Protein AF-A0A812TAF0-F1 (afdb_monomer_lite)

Structure (mmCIF, N/CA/C/O backbone):
data_AF-A0A812TAF0-F1
#
_entry.id   AF-A0A812TAF0-F1
#
loop_
_atom_site.group_PDB
_atom_site.id
_atom_site.type_symbol
_atom_site.label_atom_id
_atom_site.label_alt_id
_atom_site.label_comp_id
_atom_site.label_asym_id
_atom_site.label_entity_id
_atom_site.label_seq_id
_atom_site.pdbx_PDB_ins_code
_atom_site.Cartn_x
_atom_site.Cartn_y
_atom_site.Cartn_z
_atom_site.occupancy
_atom_site.B_iso_or_equiv
_atom_site.auth_seq_id
_atom_site.auth_comp_id
_atom_site.auth_asym_id
_atom_site.auth_atom_id
_atom_site.pdbx_PDB_model_num
ATOM 1 N N . VAL A 1 1 ? -1.722 -10.500 -9.186 1.00 47.56 1 VAL A N 1
ATOM 2 C CA . VAL A 1 1 ? -1.434 -9.239 -9.942 1.00 47.56 1 VAL A CA 1
ATOM 3 C C . VAL A 1 1 ? -0.037 -8.690 -9.639 1.00 47.56 1 VAL A C 1
ATOM 5 O O . VAL A 1 1 ? 0.630 -8.321 -10.599 1.00 47.56 1 VAL A O 1
ATOM 8 N N . PRO A 1 2 ? 0.468 -8.683 -8.385 1.00 45.19 2 PRO A N 1
ATOM 9 C CA . PRO A 1 2 ? 1.856 -8.291 -8.101 1.00 45.19 2 PRO A CA 1
ATOM 10 C C . PRO A 1 2 ? 2.904 -9.205 -8.760 1.00 45.19 2 PRO A C 1
ATOM 12 O O . PRO A 1 2 ? 3.998 -8.746 -9.081 1.00 45.19 2 PRO A O 1
ATOM 15 N N . GLU A 1 3 ? 2.578 -10.481 -9.017 1.00 50.81 3 GLU A N 1
ATOM 16 C CA . GLU A 1 3 ? 3.552 -11.460 -9.527 1.00 50.81 3 GLU A CA 1
ATOM 17 C C . GLU A 1 3 ? 4.076 -11.122 -10.929 1.00 50.81 3 GLU A C 1
ATOM 19 O O . GLU A 1 3 ? 5.223 -11.424 -11.255 1.00 50.81 3 GLU A O 1
ATOM 24 N N . HIS A 1 4 ? 3.269 -10.446 -11.752 1.00 58.47 4 HIS A N 1
ATOM 25 C CA . HIS A 1 4 ? 3.668 -10.081 -13.111 1.00 58.47 4 HIS A CA 1
ATOM 26 C C . HIS A 1 4 ? 4.783 -9.028 -13.119 1.00 58.47 4 HIS A C 1
ATOM 28 O O . HIS A 1 4 ? 5.685 -9.122 -13.945 1.00 58.47 4 HIS A O 1
ATOM 34 N N . LEU A 1 5 ? 4.785 -8.080 -12.176 1.00 56.84 5 LEU A N 1
ATOM 35 C CA . LEU A 1 5 ? 5.847 -7.071 -12.078 1.00 56.84 5 LEU A CA 1
ATOM 36 C C . LEU A 1 5 ? 7.171 -7.689 -11.608 1.00 56.84 5 LEU A C 1
ATOM 38 O O . LEU A 1 5 ? 8.225 -7.361 -12.142 1.00 56.84 5 LEU A O 1
ATOM 42 N N . PHE A 1 6 ? 7.120 -8.646 -10.678 1.00 56.28 6 PHE A N 1
ATOM 43 C CA . PHE A 1 6 ? 8.314 -9.361 -10.217 1.00 56.28 6 PHE A CA 1
ATOM 44 C C . PHE A 1 6 ? 8.885 -10.314 -11.271 1.00 56.28 6 PHE A C 1
ATOM 46 O O . PHE A 1 6 ? 10.100 -10.465 -11.355 1.00 56.28 6 PHE A O 1
ATOM 53 N N . SER A 1 7 ? 8.044 -10.899 -12.132 1.00 64.12 7 SER A N 1
ATOM 54 C CA . SER A 1 7 ? 8.507 -11.727 -13.258 1.00 64.12 7 SER A CA 1
ATOM 55 C C . SER A 1 7 ? 9.349 -10.955 -14.283 1.00 64.12 7 SER A C 1
ATOM 57 O O . SER A 1 7 ? 10.094 -11.560 -15.060 1.00 64.12 7 SER A O 1
ATOM 59 N N . LEU A 1 8 ? 9.249 -9.622 -14.268 1.00 60.53 8 LEU A N 1
ATOM 60 C CA . LEU A 1 8 ? 10.049 -8.747 -15.111 1.00 60.53 8 LEU A CA 1
ATOM 61 C C . LEU A 1 8 ? 11.429 -8.482 -14.498 1.00 60.53 8 LEU A C 1
ATOM 63 O O . LEU A 1 8 ? 12.362 -8.311 -15.264 1.00 60.53 8 LEU A O 1
ATOM 67 N N . ILE A 1 9 ? 11.619 -8.546 -13.172 1.00 61.56 9 ILE A N 1
ATOM 68 C CA . ILE A 1 9 ? 12.909 -8.236 -12.510 1.00 61.56 9 ILE A CA 1
ATOM 69 C C . ILE A 1 9 ? 14.091 -9.040 -13.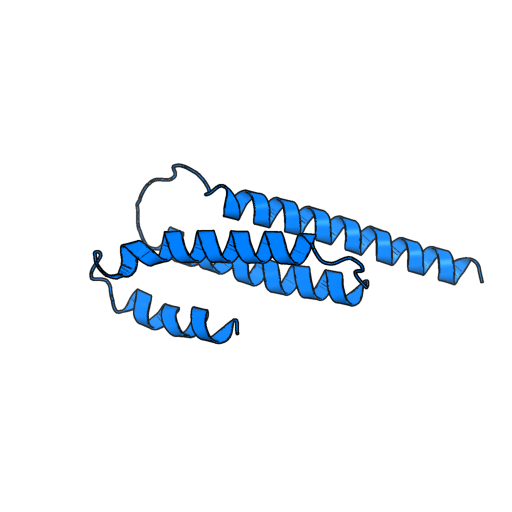088 1.00 61.56 9 ILE A C 1
ATOM 71 O O . ILE A 1 9 ? 15.066 -8.418 -13.507 1.00 61.56 9 ILE A O 1
ATOM 75 N N . PRO A 1 10 ? 14.012 -10.375 -13.254 1.00 60.69 10 PRO A N 1
ATOM 76 C CA . PRO A 1 10 ? 15.108 -11.138 -13.859 1.00 60.69 10 PRO A CA 1
ATOM 77 C C . PRO A 1 10 ? 15.334 -10.813 -15.343 1.00 60.69 10 PRO A C 1
ATOM 79 O O . PRO A 1 10 ? 16.412 -11.059 -15.881 1.00 60.69 10 PRO A O 1
ATOM 82 N N . GLN A 1 11 ? 14.308 -10.311 -16.039 1.00 58.78 11 GLN A N 1
ATOM 83 C CA . GLN A 1 11 ? 14.414 -9.869 -17.432 1.00 58.78 11 GLN A CA 1
ATOM 84 C C . GLN A 1 11 ? 15.035 -8.472 -17.522 1.00 58.78 11 GLN A C 1
ATOM 86 O O . GLN A 1 11 ? 15.783 -8.205 -18.454 1.00 58.78 11 GLN A O 1
ATOM 91 N N . LEU A 1 12 ? 14.791 -7.617 -16.527 1.00 55.97 12 LEU A N 1
ATOM 92 C CA . LEU A 1 12 ? 15.406 -6.298 -16.387 1.00 55.97 12 LEU A CA 1
ATOM 93 C C . LEU A 1 12 ? 16.904 -6.404 -16.089 1.00 55.97 12 LEU A C 1
ATOM 95 O O . LEU A 1 12 ? 17.690 -5.671 -16.677 1.00 55.97 12 LEU A O 1
ATOM 99 N N . GLU A 1 13 ? 17.308 -7.363 -15.252 1.00 55.31 13 GLU A N 1
ATOM 100 C CA . GLU A 1 13 ? 18.724 -7.645 -14.973 1.00 55.31 13 GLU A CA 1
ATOM 101 C C . GLU A 1 13 ? 19.474 -8.179 -16.205 1.00 55.31 13 GLU A C 1
ATOM 103 O O . GLU A 1 13 ? 20.648 -7.876 -16.400 1.00 55.31 13 GLU A O 1
ATOM 108 N N . LYS A 1 14 ? 18.802 -8.971 -17.055 1.00 57.25 14 LYS A N 1
ATOM 109 C CA . LYS A 1 14 ? 19.392 -9.546 -18.278 1.00 57.25 14 LYS A CA 1
ATOM 110 C C . LYS A 1 14 ? 19.402 -8.580 -19.460 1.00 57.25 14 LYS A C 1
ATOM 112 O O . LYS A 1 14 ? 20.300 -8.652 -20.294 1.00 57.25 14 LYS A O 1
ATOM 117 N N . SER A 1 15 ? 18.406 -7.702 -19.550 1.00 52.03 15 SER A N 1
ATOM 118 C CA . SER A 1 15 ? 18.230 -6.755 -20.651 1.00 52.03 15 SER A CA 1
ATOM 119 C C . SER A 1 15 ? 18.912 -5.429 -20.316 1.00 52.03 15 SER A C 1
ATOM 121 O O . SER A 1 15 ? 18.288 -4.377 -20.252 1.00 52.03 15 SER A O 1
ATOM 123 N N . GLN A 1 16 ? 20.228 -5.482 -20.109 1.00 53.47 16 GLN A N 1
ATOM 124 C CA . GLN A 1 16 ? 21.087 -4.320 -19.854 1.00 53.47 16 GLN A CA 1
ATOM 125 C C . GLN A 1 16 ? 21.289 -3.438 -21.111 1.00 53.47 16 GLN A C 1
ATOM 127 O O . GLN A 1 16 ? 22.169 -2.581 -21.151 1.00 53.47 16 GLN A O 1
ATOM 132 N N . GLU A 1 17 ? 20.481 -3.637 -22.158 1.00 55.12 17 GLU A N 1
ATOM 133 C CA . GLU A 1 17 ? 20.382 -2.728 -23.297 1.00 55.12 17 GLU A CA 1
ATOM 134 C C . GLU A 1 17 ? 19.518 -1.525 -22.896 1.00 55.12 17 GLU A C 1
ATOM 136 O O . GLU A 1 17 ? 18.287 -1.514 -22.972 1.00 55.12 17 GLU A O 1
ATOM 141 N N . SER A 1 18 ? 20.217 -0.490 -22.444 1.00 55.47 18 SER A N 1
ATOM 142 C CA . SER A 1 18 ? 19.766 0.750 -21.802 1.00 55.47 18 SER A CA 1
ATOM 143 C C . SER A 1 18 ? 18.705 1.583 -22.544 1.00 55.47 18 SER A C 1
ATOM 145 O O . SER A 1 18 ? 18.181 2.542 -21.980 1.00 55.47 18 SER A O 1
ATOM 147 N N . SER A 1 19 ? 18.325 1.223 -23.772 1.00 57.56 19 SER A N 1
ATOM 148 C CA . SER A 1 19 ? 17.228 1.863 -24.516 1.00 57.56 19 SER A CA 1
ATOM 149 C C . SER A 1 19 ? 15.878 1.159 -24.341 1.00 57.56 19 SER A C 1
ATOM 151 O O . SER A 1 19 ? 14.841 1.815 -24.408 1.00 57.56 19 SER A O 1
ATOM 153 N N . GLN A 1 20 ? 15.857 -0.155 -24.086 1.00 58.09 20 GLN A N 1
ATOM 154 C CA . GLN A 1 20 ? 14.607 -0.927 -24.036 1.00 58.09 20 GLN A CA 1
ATOM 155 C C . GLN A 1 20 ? 13.831 -0.757 -22.728 1.00 58.09 20 GLN A C 1
ATOM 157 O O . GLN A 1 20 ? 12.646 -1.069 -22.695 1.00 58.09 20 GLN A O 1
ATOM 162 N N . LEU A 1 21 ? 14.463 -0.245 -21.669 1.00 62.72 21 LEU A N 1
ATOM 163 C CA . LEU A 1 21 ? 13.873 -0.141 -20.328 1.00 62.72 21 LEU A CA 1
ATOM 164 C C . LEU A 1 21 ? 13.602 1.301 -19.879 1.00 62.72 21 LEU A C 1
ATOM 166 O O . LEU A 1 21 ? 13.182 1.524 -18.746 1.00 62.72 21 LEU A O 1
ATOM 170 N N . GLN A 1 22 ? 13.769 2.284 -20.770 1.00 67.25 22 GLN A N 1
ATOM 171 C CA . GLN A 1 22 ? 13.521 3.700 -20.458 1.00 67.25 22 GLN A CA 1
ATOM 172 C C . GLN A 1 22 ? 12.059 3.998 -20.087 1.00 67.25 22 GLN A C 1
ATOM 174 O O . GLN A 1 22 ? 11.784 4.974 -19.396 1.00 67.25 22 GLN A O 1
ATOM 179 N N . TRP A 1 23 ? 11.115 3.153 -20.514 1.00 70.75 23 TRP A N 1
ATOM 180 C CA . TRP A 1 23 ? 9.694 3.289 -20.180 1.00 70.75 23 TRP A CA 1
ATOM 181 C C . TRP A 1 23 ? 9.356 2.814 -18.761 1.00 70.75 23 TRP A C 1
ATOM 183 O O . TRP A 1 23 ? 8.325 3.207 -18.215 1.00 70.75 23 TRP A O 1
ATOM 193 N N . LEU A 1 24 ? 10.195 1.965 -18.159 1.00 72.56 24 LEU A N 1
ATOM 194 C CA . LEU A 1 24 ? 9.872 1.287 -16.907 1.00 72.56 24 LEU A CA 1
ATOM 195 C C . LEU A 1 24 ? 9.692 2.255 -15.726 1.00 72.56 24 LEU A C 1
ATOM 197 O O . LEU A 1 24 ? 8.686 2.113 -15.027 1.00 72.56 24 LEU A O 1
ATOM 201 N N . PRO A 1 25 ? 10.568 3.257 -15.503 1.00 72.88 25 PRO A N 1
ATOM 202 C CA . PRO A 1 25 ? 10.362 4.228 -14.429 1.00 72.88 25 PRO A CA 1
ATOM 203 C C . PRO A 1 25 ? 9.027 4.972 -14.556 1.00 72.88 25 PRO A C 1
ATOM 205 O O . PRO A 1 25 ? 8.303 5.102 -13.572 1.00 72.88 25 PRO A O 1
ATOM 208 N N . ALA A 1 26 ? 8.655 5.379 -15.775 1.00 74.62 26 ALA A N 1
ATOM 209 C CA . ALA A 1 26 ? 7.400 6.082 -16.036 1.00 74.62 26 ALA A CA 1
ATOM 210 C C . ALA A 1 26 ? 6.167 5.193 -15.793 1.00 74.62 26 ALA A C 1
ATOM 212 O O . ALA A 1 26 ? 5.170 5.645 -15.230 1.00 74.62 26 ALA A O 1
ATOM 213 N N . VAL A 1 27 ? 6.231 3.910 -16.171 1.00 78.06 27 VAL A N 1
ATOM 214 C CA . VAL A 1 27 ? 5.145 2.950 -15.909 1.00 78.06 27 VAL A CA 1
ATOM 215 C C . VAL A 1 27 ? 5.003 2.656 -14.418 1.00 78.06 27 VAL A C 1
ATOM 217 O O . VAL A 1 27 ? 3.879 2.559 -13.926 1.00 78.06 27 VAL A O 1
ATOM 220 N N . LEU A 1 28 ? 6.110 2.548 -13.683 1.00 76.50 28 LEU A N 1
ATOM 221 C CA . LEU A 1 28 ? 6.072 2.355 -12.233 1.00 76.50 28 LEU A CA 1
ATOM 222 C C . LEU A 1 28 ? 5.520 3.581 -11.509 1.00 76.50 28 LEU A C 1
ATOM 224 O O . LEU A 1 28 ? 4.709 3.424 -10.600 1.00 76.50 28 LEU A O 1
ATOM 228 N N . GLU A 1 29 ? 5.896 4.786 -11.935 1.00 77.31 29 GLU A N 1
ATOM 229 C CA . GLU A 1 29 ? 5.343 6.031 -11.399 1.00 77.31 29 GLU A CA 1
ATOM 230 C C . GLU A 1 29 ? 3.825 6.111 -11.622 1.00 77.31 29 GLU A C 1
ATOM 232 O O . GLU A 1 29 ? 3.073 6.326 -10.668 1.00 77.31 29 GLU A O 1
ATOM 237 N N . ALA A 1 30 ? 3.357 5.825 -12.841 1.00 80.50 30 ALA A N 1
ATOM 238 C CA . ALA A 1 30 ? 1.930 5.770 -13.150 1.00 80.50 30 ALA A CA 1
ATOM 239 C C . ALA A 1 30 ? 1.197 4.682 -12.344 1.00 80.50 30 ALA A C 1
ATOM 241 O O . ALA A 1 30 ? 0.092 4.911 -11.850 1.00 80.50 30 ALA A O 1
ATOM 242 N N . ALA A 1 31 ? 1.804 3.504 -12.169 1.00 81.44 31 ALA A N 1
ATOM 243 C CA . ALA A 1 31 ? 1.230 2.429 -11.365 1.00 81.44 31 ALA A CA 1
ATOM 244 C C . ALA A 1 31 ? 1.078 2.845 -9.894 1.00 81.44 31 ALA A C 1
ATOM 246 O O . ALA A 1 31 ? 0.019 2.626 -9.305 1.00 81.44 31 ALA A O 1
ATOM 247 N N . VAL A 1 32 ? 2.096 3.492 -9.317 1.00 83.31 32 VAL A N 1
ATOM 248 C CA . VAL A 1 32 ? 2.039 4.029 -7.950 1.00 83.31 32 VAL A CA 1
ATOM 249 C C . VAL A 1 32 ? 0.936 5.077 -7.826 1.00 83.31 32 VAL A C 1
ATOM 251 O O . VAL A 1 32 ? 0.143 5.010 -6.889 1.00 83.31 32 VAL A O 1
ATOM 254 N N . GLU A 1 33 ? 0.820 6.002 -8.778 1.00 83.62 33 GLU A N 1
ATOM 255 C CA . 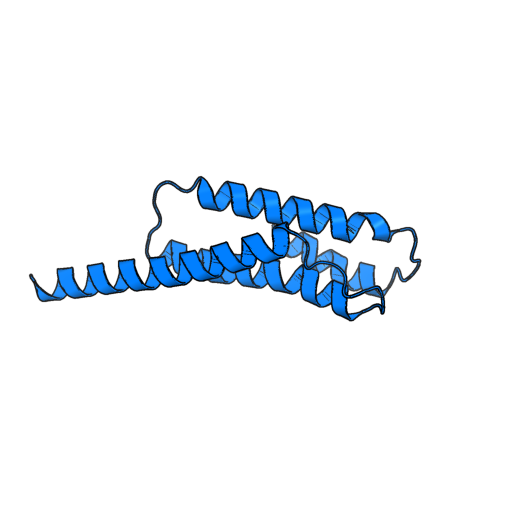GLU A 1 33 ? -0.221 7.032 -8.745 1.00 83.62 33 GLU A CA 1
ATOM 256 C C . GLU A 1 33 ? -1.637 6.440 -8.822 1.00 83.62 33 GLU A C 1
ATOM 258 O O . GLU A 1 33 ? -2.514 6.824 -8.041 1.00 83.62 33 GLU A O 1
ATOM 263 N N . VAL A 1 34 ? -1.856 5.454 -9.698 1.00 86.25 34 VAL A N 1
ATOM 264 C CA . VAL A 1 34 ? -3.133 4.730 -9.789 1.00 86.25 34 VAL A CA 1
ATOM 265 C C . VAL A 1 34 ? -3.449 4.022 -8.475 1.00 86.25 34 VAL A C 1
ATOM 267 O O . VAL A 1 34 ? -4.583 4.095 -8.000 1.00 86.25 34 VAL A O 1
ATOM 270 N N . VAL A 1 35 ? -2.469 3.355 -7.865 1.00 85.56 35 VAL A N 1
ATOM 271 C CA . VAL A 1 35 ? -2.667 2.656 -6.591 1.00 85.56 35 VAL A CA 1
ATOM 272 C C . VAL A 1 35 ? -3.018 3.642 -5.475 1.00 85.56 35 VAL A C 1
ATOM 274 O O . VAL A 1 35 ? -4.012 3.427 -4.782 1.00 85.56 35 VAL A O 1
ATOM 277 N N . VAL A 1 36 ? -2.288 4.756 -5.348 1.00 85.62 36 VAL A N 1
ATOM 278 C CA . VAL A 1 36 ? -2.580 5.820 -4.369 1.00 85.62 36 VAL A CA 1
ATOM 279 C C . VAL A 1 36 ? -4.007 6.346 -4.550 1.00 85.62 36 VAL A C 1
ATOM 281 O O . VAL A 1 36 ? -4.782 6.377 -3.595 1.00 85.62 36 VAL A O 1
ATOM 284 N N . GLN A 1 37 ? -4.397 6.685 -5.782 1.00 86.62 37 GLN A N 1
ATOM 285 C CA . GLN A 1 37 ? -5.756 7.129 -6.112 1.00 86.62 37 GLN A CA 1
ATOM 286 C C . GLN A 1 37 ? -6.817 6.101 -5.698 1.00 86.62 37 GLN A C 1
ATOM 288 O O . GLN A 1 37 ? -7.852 6.464 -5.140 1.00 86.62 37 GLN A O 1
ATOM 293 N N . LYS A 1 38 ? -6.572 4.811 -5.953 1.00 88.25 38 LYS A N 1
ATOM 294 C CA . LYS A 1 38 ? -7.511 3.736 -5.608 1.00 88.25 38 LYS A CA 1
ATOM 295 C C . LYS A 1 38 ? -7.637 3.535 -4.105 1.00 88.25 38 LYS A C 1
ATOM 297 O O . LYS A 1 38 ? -8.756 3.348 -3.635 1.00 88.25 38 LYS A O 1
ATOM 302 N N . VAL A 1 39 ? -6.540 3.623 -3.357 1.00 87.62 39 VAL A N 1
ATOM 303 C CA . VAL A 1 39 ? -6.566 3.517 -1.892 1.00 87.62 39 VAL A CA 1
ATOM 304 C C . VAL A 1 39 ? -7.368 4.665 -1.279 1.00 87.62 39 VAL A C 1
ATOM 306 O O . VAL A 1 39 ? -8.222 4.426 -0.431 1.00 87.62 39 VAL A O 1
ATOM 309 N N . LEU A 1 40 ? -7.175 5.897 -1.760 1.00 85.12 40 LEU A N 1
ATOM 310 C CA . LEU A 1 40 ? -7.922 7.068 -1.282 1.00 85.12 40 LEU A CA 1
ATOM 311 C C . LEU A 1 40 ? -9.433 6.987 -1.566 1.00 85.12 40 LEU A C 1
ATOM 313 O O . LEU A 1 40 ? -10.227 7.630 -0.885 1.00 85.12 40 LEU A O 1
ATOM 317 N N . GLN A 1 41 ? -9.851 6.190 -2.553 1.00 89.94 41 GLN A N 1
ATOM 318 C CA . GLN A 1 41 ? -11.266 5.957 -2.867 1.00 89.94 41 GLN A CA 1
ATOM 319 C C . GLN A 1 41 ? -11.930 4.908 -1.957 1.00 89.94 41 GLN A C 1
ATOM 321 O O . GLN A 1 41 ? -13.149 4.713 -2.035 1.00 89.94 41 GLN A O 1
ATOM 326 N N . ILE A 1 42 ? -11.173 4.227 -1.088 1.00 88.44 42 ILE A N 1
ATOM 327 C CA . ILE A 1 42 ? -11.723 3.229 -0.169 1.00 88.44 42 ILE A CA 1
ATOM 328 C C . ILE A 1 42 ? -12.528 3.938 0.926 1.00 88.44 42 ILE A C 1
ATOM 330 O O . ILE A 1 4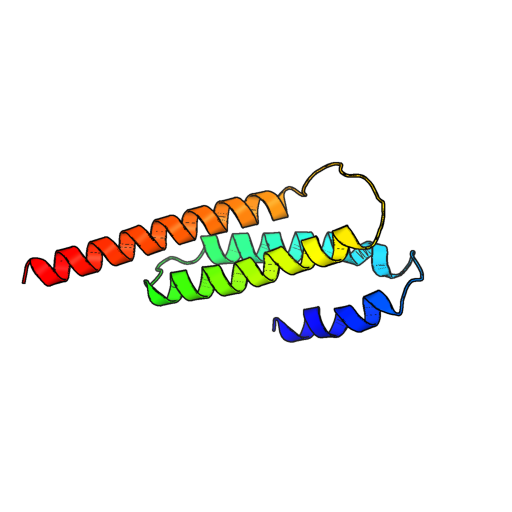2 ? -11.988 4.590 1.813 1.00 88.44 42 ILE A O 1
ATOM 334 N N . LYS A 1 43 ? -13.855 3.780 0.883 1.00 85.44 43 LYS A N 1
ATOM 335 C CA . LYS A 1 43 ? -14.779 4.470 1.801 1.00 85.44 43 LYS A CA 1
ATOM 336 C C . LYS A 1 43 ? -14.750 3.944 3.233 1.00 85.44 43 LYS A C 1
ATOM 338 O O . LYS A 1 43 ? -15.083 4.679 4.157 1.00 85.44 43 LYS A O 1
ATOM 343 N N . GLN A 1 44 ? -14.443 2.663 3.415 1.00 85.00 44 GLN A N 1
ATOM 344 C CA . GLN A 1 44 ? -14.403 2.023 4.725 1.00 85.00 44 GLN A CA 1
ATOM 345 C C . GLN A 1 44 ? -13.251 1.036 4.784 1.00 85.00 44 GLN A C 1
ATOM 347 O O . GLN A 1 44 ? -13.103 0.183 3.911 1.00 85.00 44 GLN A O 1
ATOM 352 N N . LEU A 1 45 ? -12.468 1.151 5.849 1.00 84.31 45 LEU A N 1
ATOM 353 C CA . LEU A 1 45 ? -11.294 0.337 6.096 1.00 84.31 45 LEU A CA 1
ATOM 354 C C . LEU A 1 45 ? -11.450 -0.375 7.432 1.00 84.31 45 LEU A C 1
ATOM 356 O O . LEU A 1 45 ? -11.638 0.251 8.475 1.00 84.31 45 LEU A O 1
ATOM 360 N N . THR A 1 46 ? -11.404 -1.704 7.389 1.00 86.12 46 THR A N 1
ATOM 361 C CA . THR A 1 46 ? -11.324 -2.513 8.604 1.00 86.12 46 THR A CA 1
ATOM 362 C C . THR A 1 46 ? -9.886 -2.492 9.128 1.00 86.12 46 THR A C 1
ATOM 364 O O . THR A 1 46 ? -8.963 -2.308 8.335 1.00 86.12 46 THR A O 1
ATOM 367 N N . PRO A 1 47 ? -9.651 -2.740 10.429 1.00 82.38 47 PRO A N 1
ATOM 368 C CA . PRO A 1 47 ? -8.291 -2.792 10.971 1.00 82.38 47 PRO A CA 1
ATOM 369 C C . PRO A 1 47 ? -7.390 -3.789 10.227 1.00 82.38 47 PRO A C 1
ATOM 371 O O . PRO A 1 47 ? -6.264 -3.463 9.876 1.00 82.38 47 PRO A O 1
ATOM 374 N N . ALA A 1 48 ? -7.919 -4.975 9.905 1.00 84.81 48 ALA A N 1
ATOM 375 C CA . ALA A 1 48 ? -7.201 -5.976 9.117 1.00 84.81 48 ALA A CA 1
ATOM 376 C C . ALA A 1 48 ? -6.931 -5.504 7.676 1.00 84.81 48 ALA A C 1
ATOM 378 O O . ALA A 1 48 ? -5.855 -5.751 7.141 1.00 84.81 48 ALA A O 1
ATOM 379 N N . GLY A 1 49 ? -7.881 -4.787 7.064 1.00 87.19 49 GLY A N 1
ATOM 380 C CA . GLY A 1 49 ? -7.712 -4.210 5.731 1.00 87.19 49 GLY A CA 1
ATOM 381 C C . GLY A 1 49 ? -6.629 -3.132 5.677 1.00 87.19 49 GLY A C 1
ATOM 382 O O . GLY A 1 49 ? -5.881 -3.083 4.708 1.00 87.19 49 GLY A O 1
ATOM 383 N N . VAL A 1 50 ? -6.498 -2.313 6.727 1.00 87.88 50 VAL A N 1
ATOM 384 C CA . VAL A 1 50 ? -5.411 -1.325 6.836 1.00 87.88 50 VAL A CA 1
ATOM 385 C C . VAL A 1 50 ? -4.053 -2.017 6.912 1.00 87.88 50 VAL A C 1
ATOM 387 O O . VAL A 1 50 ? -3.158 -1.663 6.154 1.00 87.88 50 VAL A O 1
ATOM 390 N N . VAL A 1 51 ? -3.914 -3.036 7.767 1.00 86.56 51 VAL A N 1
ATOM 391 C CA . VAL A 1 51 ? -2.658 -3.795 7.896 1.00 86.56 51 VAL A CA 1
ATOM 392 C C . VAL A 1 51 ? -2.264 -4.433 6.563 1.00 86.56 51 VAL A C 1
ATOM 394 O O . VAL A 1 51 ? -1.114 -4.309 6.148 1.00 86.56 51 VAL A O 1
ATOM 397 N N . GLN A 1 52 ? -3.214 -5.063 5.867 1.00 86.75 52 GLN A N 1
ATOM 398 C CA . GLN A 1 52 ? -2.949 -5.673 4.564 1.00 86.75 52 GLN A CA 1
ATOM 399 C C . GLN A 1 52 ? -2.519 -4.631 3.522 1.00 86.75 52 GLN A C 1
ATOM 401 O O . GLN A 1 52 ? -1.545 -4.851 2.811 1.00 86.75 52 GLN A O 1
ATOM 406 N N . LEU A 1 53 ? -3.188 -3.474 3.471 1.00 88.31 53 LEU A N 1
ATOM 40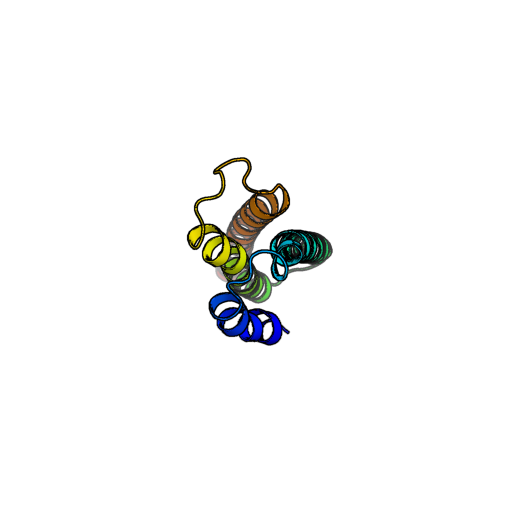7 C CA . LEU A 1 53 ? -2.804 -2.390 2.564 1.00 88.31 53 LEU A CA 1
ATOM 408 C C . LEU A 1 53 ? -1.413 -1.837 2.871 1.00 88.31 53 LEU A C 1
ATOM 410 O O . LEU A 1 53 ? -0.668 -1.576 1.934 1.00 88.31 53 LEU A O 1
ATOM 414 N N . CYS A 1 54 ? -1.033 -1.685 4.143 1.00 86.94 54 CYS A N 1
ATOM 415 C CA . CYS A 1 54 ? 0.327 -1.272 4.495 1.00 86.94 54 CYS A CA 1
ATOM 416 C C . CYS A 1 54 ? 1.369 -2.257 3.949 1.00 86.94 54 CYS A C 1
ATOM 418 O O . CYS A 1 54 ? 2.362 -1.833 3.364 1.00 86.94 54 CYS A O 1
ATOM 420 N N . VAL A 1 55 ? 1.124 -3.566 4.083 1.00 86.19 55 VAL A N 1
ATOM 421 C CA . VAL A 1 55 ? 2.016 -4.602 3.541 1.00 86.19 55 VAL A CA 1
ATOM 422 C C . VAL A 1 55 ? 2.099 -4.500 2.018 1.00 86.19 55 VAL A C 1
ATOM 424 O O . VAL A 1 55 ? 3.197 -4.397 1.472 1.00 86.19 55 VAL A O 1
ATOM 427 N N . ASP A 1 56 ? 0.955 -4.474 1.332 1.00 86.06 56 ASP A N 1
ATOM 428 C CA . ASP A 1 56 ? 0.892 -4.442 -0.133 1.00 86.06 56 ASP A CA 1
ATOM 429 C C . ASP A 1 56 ? 1.568 -3.180 -0.714 1.00 86.06 56 ASP A C 1
ATOM 431 O O . ASP A 1 56 ? 2.281 -3.247 -1.719 1.00 86.06 56 ASP A O 1
ATOM 435 N N . LEU A 1 57 ? 1.390 -2.027 -0.063 1.00 87.25 57 LEU A N 1
ATOM 436 C CA . LEU A 1 57 ? 1.980 -0.753 -0.477 1.00 87.25 57 LEU A CA 1
ATOM 437 C C . LEU A 1 57 ? 3.477 -0.652 -0.143 1.00 87.25 57 LEU A C 1
ATOM 439 O O . LEU A 1 57 ? 4.225 -0.060 -0.924 1.00 87.25 57 LEU A O 1
ATOM 443 N N . ASP A 1 58 ? 3.950 -1.258 0.952 1.00 84.31 58 ASP A N 1
ATOM 444 C CA . ASP A 1 58 ? 5.388 -1.331 1.254 1.00 84.31 58 ASP A CA 1
ATOM 445 C C . ASP A 1 58 ? 6.127 -2.231 0.249 1.00 84.31 58 ASP A C 1
ATOM 447 O O . ASP A 1 58 ? 7.252 -1.925 -0.152 1.00 84.31 58 ASP A O 1
ATOM 451 N N . TYR A 1 59 ? 5.481 -3.290 -0.252 1.00 80.56 59 TYR A N 1
ATOM 452 C CA . TYR A 1 59 ? 6.012 -4.059 -1.382 1.00 80.56 59 TYR A CA 1
ATOM 453 C C . TYR A 1 59 ? 6.130 -3.213 -2.651 1.00 80.56 59 TYR A C 1
ATOM 455 O O . TYR A 1 59 ? 7.157 -3.273 -3.328 1.00 80.56 59 TYR A O 1
ATOM 463 N N . LEU A 1 60 ? 5.120 -2.395 -2.959 1.00 79.50 60 LEU A N 1
ATOM 464 C CA . LEU A 1 60 ? 5.157 -1.504 -4.120 1.00 79.50 60 LEU A CA 1
ATOM 465 C C . LEU A 1 60 ? 6.268 -0.452 -3.996 1.00 79.50 60 LEU A C 1
ATOM 467 O O . LEU A 1 60 ? 6.916 -0.144 -4.991 1.00 79.50 60 LEU A O 1
ATOM 471 N N . ARG A 1 61 ? 6.532 0.056 -2.785 1.00 80.88 61 ARG A N 1
ATOM 472 C CA . ARG A 1 61 ? 7.613 1.017 -2.509 1.00 80.88 61 ARG A CA 1
ATOM 473 C C . ARG A 1 61 ? 9.004 0.450 -2.807 1.00 80.88 61 ARG A C 1
ATOM 475 O O . ARG A 1 61 ? 9.859 1.170 -3.316 1.00 80.88 61 ARG A O 1
ATOM 482 N N . LYS A 1 62 ? 9.224 -0.839 -2.536 1.00 75.81 62 LYS A N 1
ATOM 483 C CA . LYS A 1 62 ? 10.523 -1.504 -2.745 1.00 75.81 62 LYS A CA 1
ATOM 484 C C . LYS A 1 62 ? 10.875 -1.705 -4.218 1.00 75.81 62 LYS A C 1
ATOM 486 O O . LYS A 1 62 ? 12.053 -1.804 -4.544 1.00 75.81 62 LYS A O 1
ATOM 491 N N . VAL A 1 63 ? 9.885 -1.761 -5.112 1.00 73.12 63 VAL A N 1
ATOM 492 C CA . VAL A 1 63 ? 10.117 -2.012 -6.546 1.00 73.12 63 VAL A CA 1
ATOM 493 C C . VAL A 1 63 ? 10.876 -0.849 -7.216 1.00 73.12 63 VAL A C 1
ATOM 495 O O . VAL A 1 63 ? 11.917 -1.110 -7.819 1.00 73.12 63 VAL A O 1
ATOM 498 N N . PRO A 1 64 ? 10.458 0.427 -7.082 1.00 66.88 64 PRO A N 1
ATOM 499 C CA . PRO A 1 64 ? 11.244 1.567 -7.556 1.00 66.88 64 PRO A CA 1
ATOM 500 C C . PRO A 1 64 ? 12.616 1.690 -6.880 1.00 66.88 64 PRO A C 1
ATOM 502 O O . PRO A 1 64 ? 13.591 2.014 -7.553 1.00 66.88 64 PRO A O 1
ATOM 505 N N . GLU A 1 65 ? 12.710 1.413 -5.572 1.00 67.12 65 GLU A N 1
ATOM 506 C CA . GLU A 1 65 ? 13.975 1.476 -4.821 1.00 67.12 65 GLU A CA 1
ATOM 507 C C . GLU A 1 65 ? 15.001 0.454 -5.348 1.00 67.12 65 GLU A C 1
ATOM 509 O O . GLU A 1 65 ? 16.161 0.800 -5.563 1.00 67.12 65 GLU A O 1
ATOM 514 N N . ALA A 1 66 ? 14.575 -0.781 -5.638 1.00 65.12 66 ALA A N 1
ATOM 515 C CA . ALA A 1 66 ? 15.439 -1.823 -6.199 1.00 65.12 66 ALA A CA 1
ATOM 516 C C . ALA A 1 66 ? 15.954 -1.481 -7.609 1.00 65.12 66 ALA A C 1
ATOM 518 O O . ALA A 1 66 ? 17.080 -1.829 -7.965 1.0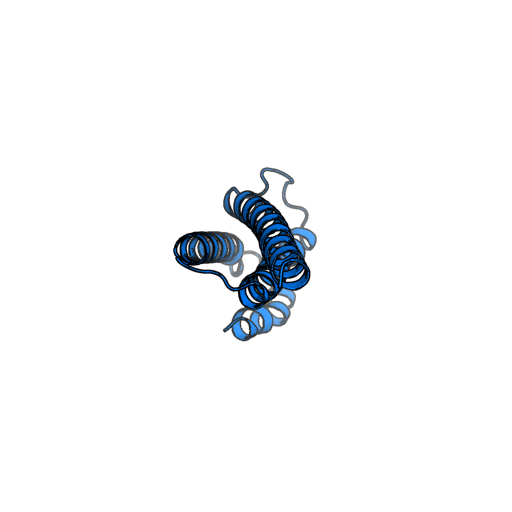0 65.12 66 ALA A O 1
ATOM 519 N N . LEU A 1 67 ? 15.148 -0.771 -8.401 1.00 62.50 67 LEU A N 1
ATOM 520 C CA . LEU A 1 67 ? 15.506 -0.369 -9.762 1.00 62.50 67 LEU A CA 1
ATOM 521 C C . LEU A 1 67 ? 16.392 0.884 -9.794 1.00 62.50 67 LEU A C 1
ATOM 523 O O . LEU A 1 67 ? 17.262 0.986 -10.655 1.00 62.50 67 LEU A O 1
ATOM 527 N N . GLY A 1 68 ? 16.223 1.805 -8.840 1.00 55.94 68 GLY A N 1
ATOM 528 C CA . GLY A 1 68 ? 17.057 3.004 -8.703 1.00 55.94 68 GLY A CA 1
ATOM 529 C C . GLY A 1 68 ? 18.466 2.738 -8.163 1.00 55.94 68 GLY A C 1
ATOM 530 O O . GLY A 1 68 ? 19.357 3.555 -8.363 1.00 55.94 68 GLY A O 1
ATOM 531 N N . ASN A 1 69 ? 18.698 1.594 -7.513 1.00 50.06 69 ASN A N 1
ATOM 532 C CA . ASN A 1 69 ? 19.993 1.262 -6.908 1.00 50.06 69 ASN A CA 1
ATOM 533 C C . ASN A 1 69 ? 20.969 0.534 -7.863 1.00 50.06 69 ASN A C 1
ATOM 535 O O . ASN A 1 69 ? 22.096 0.251 -7.466 1.00 50.06 69 ASN A O 1
ATOM 539 N N . SER A 1 70 ? 20.554 0.218 -9.101 1.00 46.47 70 SER A N 1
ATOM 540 C CA . SER A 1 70 ? 21.368 -0.520 -10.094 1.00 46.47 70 SER A CA 1
ATOM 541 C C . SER A 1 70 ? 22.039 0.351 -11.165 1.00 46.47 70 SER A C 1
ATOM 543 O O . SER A 1 70 ? 22.733 -0.174 -12.034 1.00 46.47 70 SER A O 1
ATOM 545 N N . GLY A 1 71 ? 21.883 1.673 -11.121 1.00 39.69 71 GLY A N 1
ATOM 546 C CA . GLY A 1 71 ? 22.545 2.562 -12.068 1.00 39.69 71 GLY A CA 1
ATOM 547 C C . GLY A 1 71 ? 22.767 3.935 -11.465 1.00 39.69 71 GLY A C 1
ATOM 548 O O . GLY A 1 71 ? 21.823 4.575 -11.014 1.00 39.69 71 GLY A O 1
ATOM 549 N N . GLU A 1 72 ? 24.020 4.383 -11.469 1.00 43.53 72 GLU A N 1
ATOM 550 C CA . GLU A 1 72 ? 24.409 5.770 -11.237 1.00 43.53 72 GLU A CA 1
ATOM 551 C C . GLU A 1 72 ? 23.710 6.691 -12.250 1.00 43.53 72 GLU A C 1
ATOM 553 O O . GLU A 1 72 ? 24.270 7.076 -13.272 1.00 43.53 72 GLU A O 1
ATOM 558 N N . THR A 1 73 ? 22.466 7.067 -11.980 1.00 40.19 73 THR A N 1
ATOM 559 C CA . THR A 1 73 ? 21.815 8.194 -12.641 1.00 40.19 73 THR A CA 1
ATOM 560 C C . THR A 1 73 ? 21.074 8.997 -11.595 1.00 40.19 73 THR A C 1
ATOM 562 O O . THR A 1 73 ? 19.979 8.641 -11.179 1.00 40.19 73 THR A O 1
ATOM 565 N N . SER A 1 74 ? 21.739 10.079 -11.197 1.00 38.03 74 SER A N 1
ATOM 566 C CA . SER A 1 74 ? 21.202 11.303 -10.612 1.00 38.03 74 SER A CA 1
ATOM 567 C C . SER A 1 74 ? 20.160 11.131 -9.507 1.00 38.03 74 SER A C 1
ATOM 569 O O . SER A 1 74 ? 18.974 10.910 -9.742 1.00 38.03 74 SER A O 1
ATOM 571 N N . ALA A 1 75 ? 20.615 11.371 -8.279 1.00 42.53 75 ALA A N 1
ATOM 572 C CA . ALA A 1 75 ? 19.796 11.747 -7.137 1.00 42.53 75 ALA A CA 1
ATOM 573 C C . ALA A 1 75 ? 19.095 13.104 -7.367 1.00 42.53 75 ALA A C 1
ATOM 575 O O . ALA A 1 75 ? 19.292 14.061 -6.623 1.00 42.53 75 ALA A O 1
ATOM 576 N N . GLU A 1 76 ? 18.257 13.201 -8.394 1.00 40.19 76 GLU A N 1
ATOM 577 C CA . GLU A 1 76 ? 17.422 14.362 -8.651 1.00 40.19 76 GLU A CA 1
ATOM 578 C C . GLU A 1 76 ? 15.968 13.917 -8.719 1.00 40.19 76 GLU A C 1
ATOM 580 O O . GLU A 1 76 ? 15.488 13.374 -9.708 1.00 40.19 76 GLU A O 1
ATOM 585 N N . LYS A 1 77 ? 15.281 14.214 -7.613 1.00 45.03 77 LYS A N 1
ATOM 586 C CA . LYS A 1 77 ? 13.853 14.018 -7.359 1.00 45.03 77 LYS A CA 1
ATOM 587 C C . LYS A 1 77 ? 13.451 12.556 -7.202 1.00 45.03 77 LYS A C 1
ATOM 589 O O . LYS A 1 77 ? 13.076 11.879 -8.149 1.00 45.03 77 LYS A O 1
ATOM 594 N N . SER A 1 78 ? 13.361 12.145 -5.935 1.00 48.69 78 SER A N 1
ATOM 595 C CA . SER A 1 78 ? 12.263 11.280 -5.493 1.00 48.69 78 SER A CA 1
ATOM 596 C C . SER A 1 78 ? 10.997 11.718 -6.232 1.00 48.69 78 SER A C 1
ATOM 598 O O . SER A 1 78 ? 10.484 12.812 -5.985 1.00 48.69 78 SER A O 1
ATOM 600 N N . THR A 1 79 ? 10.562 10.910 -7.192 1.00 58.69 79 THR A N 1
ATOM 601 C CA . THR A 1 79 ? 9.391 11.162 -8.028 1.00 58.69 79 THR A CA 1
ATOM 602 C C . THR A 1 79 ? 8.185 11.449 -7.135 1.00 58.69 79 THR A C 1
ATOM 604 O O . THR A 1 79 ? 8.053 10.891 -6.038 1.00 58.69 79 THR A O 1
ATOM 607 N N . GLY A 1 80 ? 7.313 12.370 -7.557 1.00 68.06 80 GLY A N 1
ATOM 608 C CA . GLY A 1 80 ? 6.201 12.843 -6.723 1.00 68.06 80 GLY A CA 1
ATOM 609 C C . GLY A 1 80 ? 5.290 11.703 -6.258 1.00 68.06 80 GLY A C 1
ATOM 610 O O . GLY A 1 80 ? 4.760 11.746 -5.149 1.00 68.06 80 GLY A O 1
ATOM 611 N N . ALA A 1 81 ? 5.166 10.644 -7.063 1.00 70.25 81 ALA A N 1
ATOM 612 C CA . ALA A 1 81 ? 4.398 9.456 -6.713 1.00 70.25 81 ALA A CA 1
ATOM 613 C C . ALA A 1 81 ? 5.021 8.641 -5.566 1.00 70.25 81 ALA A C 1
ATOM 615 O O . ALA A 1 81 ? 4.292 8.194 -4.685 1.00 70.25 81 ALA A O 1
ATOM 616 N N . ALA A 1 82 ? 6.349 8.480 -5.524 1.00 73.88 82 ALA A N 1
ATOM 617 C CA . ALA A 1 82 ? 7.025 7.739 -4.455 1.00 73.88 82 ALA A CA 1
ATOM 618 C C . ALA A 1 82 ? 6.911 8.458 -3.100 1.00 73.88 82 ALA A C 1
ATOM 620 O O . ALA A 1 82 ? 6.671 7.823 -2.072 1.00 73.88 82 ALA A O 1
ATOM 621 N N . ALA A 1 83 ? 7.008 9.792 -3.104 1.00 80.06 83 ALA A N 1
ATOM 622 C CA . ALA A 1 83 ? 6.778 10.606 -1.912 1.00 80.06 83 ALA A CA 1
ATOM 623 C C . ALA A 1 83 ? 5.322 10.499 -1.421 1.00 80.06 83 ALA A C 1
ATOM 625 O O . ALA A 1 83 ? 5.088 10.270 -0.238 1.00 80.06 83 ALA A O 1
ATOM 626 N N . ARG A 1 84 ? 4.347 10.571 -2.338 1.00 80.38 84 ARG A N 1
ATOM 627 C CA . ARG A 1 84 ? 2.920 10.382 -2.016 1.00 80.38 84 ARG A CA 1
ATOM 628 C C . ARG A 1 84 ? 2.609 8.981 -1.491 1.00 80.38 84 ARG A C 1
ATOM 630 O O . ARG A 1 84 ? 1.788 8.838 -0.593 1.00 80.38 84 ARG A O 1
ATOM 637 N N . LEU A 1 85 ? 3.258 7.946 -2.028 1.00 83.69 85 LEU A N 1
ATOM 638 C CA . LEU A 1 85 ? 3.120 6.576 -1.529 1.00 83.69 85 LEU A CA 1
ATOM 639 C C . LEU A 1 85 ? 3.632 6.452 -0.091 1.00 83.69 85 LEU A C 1
ATOM 641 O O . LEU A 1 85 ? 2.991 5.797 0.728 1.00 83.69 85 LEU A O 1
ATOM 645 N N . ARG A 1 86 ? 4.759 7.102 0.225 1.00 85.31 86 ARG A N 1
ATOM 646 C CA . ARG A 1 86 ? 5.300 7.150 1.589 1.00 85.31 86 ARG A CA 1
ATOM 647 C C . ARG A 1 86 ? 4.341 7.850 2.551 1.00 85.31 86 ARG A C 1
ATOM 649 O O . ARG A 1 86 ? 4.017 7.289 3.589 1.00 85.31 86 ARG A O 1
ATOM 656 N N . GLU A 1 87 ? 3.840 9.023 2.178 1.00 87.44 87 GLU A N 1
ATOM 657 C CA . GLU A 1 87 ? 2.863 9.771 2.980 1.00 87.44 87 GLU A CA 1
ATOM 658 C C . GLU A 1 87 ? 1.577 8.958 3.222 1.00 87.44 87 GLU A C 1
ATOM 660 O O . GLU A 1 87 ? 1.028 8.935 4.328 1.00 87.44 87 GLU A O 1
ATOM 665 N N . LEU A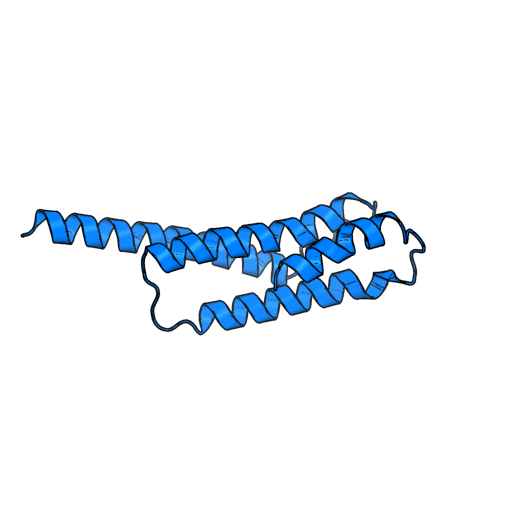 1 88 ? 1.113 8.231 2.201 1.00 87.44 88 LEU A N 1
ATOM 666 C CA . LEU A 1 88 ? -0.040 7.344 2.317 1.00 87.44 88 LEU A CA 1
ATOM 667 C C . LEU A 1 88 ? 0.217 6.190 3.295 1.00 87.44 88 LEU A C 1
ATOM 669 O O . LEU A 1 88 ? -0.656 5.887 4.105 1.00 87.44 88 LEU A O 1
ATOM 673 N N . LEU A 1 89 ? 1.395 5.562 3.236 1.00 88.25 89 LEU A N 1
ATOM 674 C CA . LEU A 1 89 ? 1.795 4.504 4.169 1.00 88.25 89 LEU A CA 1
ATOM 675 C C . LEU A 1 89 ? 1.792 5.004 5.619 1.00 88.25 89 LEU A C 1
ATOM 677 O O . LEU A 1 89 ? 1.142 4.393 6.464 1.00 88.25 89 LEU A O 1
ATOM 681 N N . GLU A 1 90 ? 2.420 6.151 5.886 1.00 90.56 90 GLU A N 1
ATOM 682 C CA . GLU A 1 90 ? 2.444 6.771 7.221 1.00 90.56 90 GLU A CA 1
ATOM 683 C C . GLU A 1 90 ? 1.022 7.076 7.729 1.00 90.56 90 GLU A C 1
ATOM 685 O O . GLU A 1 90 ? 0.673 6.809 8.884 1.00 90.56 90 GLU A O 1
ATOM 690 N N . THR A 1 91 ? 0.156 7.575 6.842 1.00 89.00 91 THR A N 1
ATOM 691 C CA . THR A 1 91 ? -1.248 7.867 7.163 1.00 89.00 91 THR A CA 1
ATOM 692 C C . THR A 1 91 ? -2.038 6.596 7.486 1.00 89.00 91 THR A C 1
ATOM 694 O O . THR A 1 91 ? -2.837 6.583 8.428 1.00 89.00 91 THR A O 1
ATOM 697 N N . LEU A 1 92 ? -1.830 5.516 6.728 1.00 87.75 92 LEU A N 1
ATOM 698 C CA . LEU A 1 92 ? -2.488 4.230 6.962 1.00 87.75 92 LEU A CA 1
ATOM 699 C C . LEU A 1 92 ? -2.016 3.582 8.265 1.00 87.75 92 LEU A C 1
ATOM 701 O O . LEU A 1 92 ? -2.850 3.084 9.017 1.00 87.75 92 LEU A O 1
ATOM 705 N N . GLU A 1 93 ? -0.724 3.638 8.584 1.00 89.62 93 GLU A N 1
ATOM 706 C CA . GLU A 1 93 ? -0.195 3.150 9.863 1.00 89.62 93 GLU A CA 1
ATOM 707 C C . GLU A 1 93 ? -0.828 3.886 11.047 1.00 89.62 93 GLU A C 1
ATOM 709 O O . GLU A 1 93 ? -1.310 3.259 12.000 1.00 89.62 93 GLU A O 1
ATOM 714 N N . PHE A 1 94 ? -0.913 5.217 10.959 1.00 88.88 94 PHE A N 1
ATOM 715 C CA . PHE A 1 94 ? -1.591 6.023 11.968 1.00 88.88 94 PHE A CA 1
ATOM 716 C C . PHE A 1 94 ? -3.076 5.651 12.090 1.00 88.88 94 PHE A C 1
ATOM 718 O O . PHE A 1 94 ? -3.573 5.444 13.202 1.00 88.88 94 PHE A O 1
ATOM 725 N N . LEU A 1 95 ? -3.790 5.515 10.967 1.00 86.94 95 LEU A N 1
ATOM 726 C CA . LEU A 1 95 ? -5.197 5.107 10.952 1.00 86.94 95 LEU A CA 1
ATOM 727 C C . LEU A 1 95 ? -5.392 3.716 11.572 1.00 86.94 95 LEU A C 1
ATOM 729 O O . LEU A 1 95 ? -6.313 3.520 12.367 1.00 86.94 95 LEU A O 1
ATOM 733 N N . GLY A 1 96 ? -4.518 2.763 11.249 1.00 86.00 96 GLY A N 1
ATOM 734 C CA . GLY A 1 96 ? -4.533 1.413 11.805 1.00 86.00 96 GLY A CA 1
ATOM 735 C C . GLY A 1 96 ? -4.383 1.430 13.324 1.00 86.00 96 GLY A C 1
ATOM 736 O O . GLY A 1 96 ? -5.196 0.830 14.031 1.00 86.00 96 GLY A O 1
ATOM 737 N N . ALA A 1 97 ? -3.418 2.201 13.835 1.00 87.38 97 ALA A N 1
ATOM 738 C CA . ALA A 1 97 ? -3.218 2.384 15.270 1.00 87.38 97 ALA A CA 1
ATOM 739 C C . ALA A 1 97 ? -4.444 3.012 15.958 1.00 87.38 97 ALA A C 1
ATOM 741 O O . ALA A 1 97 ? -4.834 2.579 17.044 1.00 87.38 97 ALA A O 1
ATOM 742 N N . GLN A 1 98 ? -5.090 4.000 15.330 1.00 86.94 98 GLN A N 1
ATOM 743 C CA . GLN A 1 98 ? -6.308 4.624 15.862 1.00 86.94 98 GLN A CA 1
ATOM 744 C C . GLN A 1 98 ? -7.494 3.654 15.900 1.00 86.94 98 GLN A C 1
ATOM 746 O O . GLN A 1 98 ? -8.204 3.574 16.905 1.00 86.94 98 GLN A O 1
ATOM 751 N N . LEU A 1 99 ? -7.707 2.886 14.828 1.00 85.50 99 LEU A N 1
ATOM 752 C CA . LEU A 1 99 ? -8.784 1.898 14.763 1.00 85.50 99 LEU A CA 1
ATOM 753 C C . LEU A 1 99 ? -8.605 0.785 15.803 1.00 85.50 99 LEU A C 1
ATOM 755 O O . LEU A 1 99 ? -9.589 0.345 16.403 1.00 85.50 99 LEU A O 1
ATOM 759 N N . GLN A 1 100 ? -7.363 0.359 16.035 1.00 84.25 100 GLN A N 1
ATOM 760 C CA . GLN A 1 100 ? -7.032 -0.642 17.043 1.00 84.25 100 GLN A CA 1
ATOM 761 C C . GLN A 1 100 ? -7.324 -0.129 18.460 1.00 84.25 100 GLN A C 1
ATOM 763 O O . GLN A 1 100 ? -8.078 -0.772 19.192 1.00 84.25 100 GLN A O 1
ATOM 768 N N . ARG A 1 101 ? -6.851 1.077 18.810 1.00 85.88 101 ARG A N 1
ATOM 769 C CA . ARG A 1 101 ? -7.155 1.707 20.109 1.00 85.88 101 ARG A CA 1
ATOM 770 C C . ARG A 1 101 ? -8.656 1.868 20.331 1.00 85.88 101 ARG A C 1
ATOM 772 O O . ARG A 1 101 ? -9.157 1.561 21.406 1.00 85.88 101 ARG A O 1
ATOM 779 N N . LYS A 1 102 ? -9.400 2.295 19.304 1.00 84.50 102 LYS A N 1
ATOM 780 C CA . LYS A 1 102 ? -10.863 2.433 19.386 1.00 84.50 102 LYS A CA 1
ATOM 781 C C . LYS A 1 102 ? -11.547 1.099 19.700 1.00 84.50 102 LYS A C 1
ATOM 783 O O . LYS A 1 102 ? -12.510 1.079 20.463 1.00 84.50 102 LYS A O 1
ATOM 788 N N . ARG A 1 103 ? -11.066 -0.010 19.126 1.00 82.50 103 ARG A N 1
ATOM 789 C CA . ARG A 1 103 ? -11.563 -1.358 19.443 1.00 82.50 103 ARG A CA 1
ATOM 790 C C . ARG A 1 103 ? -11.258 -1.759 20.880 1.00 82.50 103 ARG A C 1
ATOM 792 O O . ARG A 1 103 ? -12.146 -2.271 21.550 1.00 82.50 103 ARG A O 1
ATOM 799 N N . GLU A 1 104 ? -10.040 -1.513 21.346 1.00 83.50 104 GLU A N 1
ATOM 800 C CA . GLU A 1 104 ? -9.618 -1.843 22.711 1.00 83.50 104 GLU A CA 1
ATOM 801 C C . GLU A 1 104 ? -10.425 -1.059 23.754 1.00 83.50 104 GLU A C 1
ATOM 803 O O . GLU A 1 104 ? -10.943 -1.651 24.697 1.00 83.50 104 GLU A O 1
ATOM 808 N N . SER A 1 105 ? -10.642 0.242 23.538 1.00 80.69 105 SER A N 1
ATOM 809 C CA . SER A 1 105 ? -11.492 1.060 24.413 1.00 80.69 105 SER A CA 1
ATOM 810 C C . SER A 1 105 ? -12.961 0.627 24.392 1.00 80.69 105 SER A C 1
ATOM 812 O O . SER A 1 105 ? -13.620 0.664 25.426 1.00 80.69 105 SER A O 1
ATOM 814 N N . ALA A 1 106 ? -13.483 0.187 23.241 1.00 78.25 106 ALA A N 1
ATOM 815 C CA . ALA A 1 106 ? -14.840 -0.353 23.152 1.00 78.25 106 ALA A CA 1
ATOM 816 C C . ALA A 1 106 ? -14.985 -1.713 23.860 1.00 78.25 106 ALA A C 1
ATOM 818 O O . ALA A 1 106 ? -16.046 -2.001 24.401 1.00 78.25 106 ALA A O 1
ATOM 819 N N . ALA A 1 107 ? -13.929 -2.532 23.877 1.00 73.25 107 ALA A N 1
ATOM 820 C CA . ALA A 1 107 ? -13.914 -3.824 24.561 1.00 73.25 107 ALA A CA 1
ATOM 821 C C . ALA A 1 107 ? -13.745 -3.704 26.087 1.00 73.25 107 ALA A C 1
ATOM 823 O O . ALA A 1 107 ? -14.166 -4.598 26.807 1.00 73.25 107 ALA A O 1
ATOM 824 N N . GLN A 1 108 ? -13.137 -2.621 26.580 1.00 67.19 108 GLN A N 1
ATOM 825 C CA . GLN A 1 108 ? -12.971 -2.352 28.017 1.00 67.19 108 GLN A CA 1
ATOM 826 C C . GLN A 1 108 ? -14.173 -1.634 28.655 1.00 67.19 108 GLN A C 1
ATOM 828 O O . GLN A 1 108 ? -14.255 -1.558 29.878 1.00 67.19 108 GLN A O 1
ATOM 833 N N . GLY A 1 109 ? -15.075 -1.074 27.843 1.00 55.09 109 GLY A N 1
ATOM 834 C CA . GLY A 1 109 ? -16.280 -0.367 28.292 1.00 55.09 109 GLY A CA 1
ATOM 835 C C . GLY A 1 109 ? -17.570 -1.198 28.270 1.00 55.09 109 GLY A C 1
ATOM 836 O O . GLY A 1 109 ? -18.638 -0.620 28.470 1.00 55.09 109 GLY A O 1
ATOM 837 N N . ALA A 1 110 ? -17.483 -2.503 27.992 1.00 50.25 110 ALA A N 1
ATOM 838 C CA . ALA A 1 110 ? -18.585 -3.471 27.981 1.00 50.25 110 ALA A CA 1
ATOM 839 C C . ALA A 1 110 ? -18.374 -4.524 29.076 1.00 50.25 110 ALA A C 1
ATOM 841 O O . ALA A 1 110 ? -19.392 -4.980 29.641 1.00 50.25 110 ALA A O 1
#

Organism: NCBI:txid1628268

Foldseek 3Di:
DVVVLVVCVVVCVVCPVVPVCPCVVVVLLVVLVVLLVVVVPPPDADLVNLVVSLVVLVVSLVSVVVVVVPDPDDPDDPDPSSVSSVVVSVVSVVVSVVNVVVVVVVVVVD

pLDDT: mean 72.46, std 15.33, range [38.03, 90.56]

Radius of gyration: 17.59 Å; chains: 1; bounding box: 43×26×53 Å

Sequence (110 aa):
VPEHLFSLIPQLEKSQESSQLQWLPAVLEAAVEVVVQKVLQIKQLTPAGVVQLCVDLDYLRKVPEALGNSGETSAEKSTGAAARLRELLETLEFLGAQLQRKRESAAQGA

Secondary structure (DSSP, 8-state):
-HHHHHTTHHHHHH---TTTTTTHHHHHHHHHHHHHHHHHT-S---HHHHHHHHHHHHHHHHHHHHHHTTS--------HHHHHHHHHHHHHHHHHHHHHHHHHHHHH--